Protein AF-A0A4Y2AY26-F1 (afdb_monomer_lite)

Sequence (84 aa):
LVFLQYQSETKRALLPNEITSMDTVRALFVRSFPKQLTMEYLDSPHIRVYIHDPAKDMFYELEDLRYHASFPIPPLANCQQCSV

InterPro domains:
  IPR022782 Actin interacting protein 3-like, C-terminal [PF03915] (3-66)
  IPR051825 SRC Kinase Signaling Inhibitor [PTHR22741] (2-66)

Foldseek 3Di:
DAWEDEDPDIDDDDDPQDDPFPVSVLVRCCVRCVPPGDPVNCPDPVDWKWFQQPVVRDIDTPPGCPPDPPDDDPRCVRTHYMYD

pLDDT: mean 73.59, std 13.08, range [42.66, 88.69]

Structure (mmCIF, N/CA/C/O backbone):
data_AF-A0A4Y2AY26-F1
#
_entry.id   AF-A0A4Y2AY26-F1
#
loop_
_atom_site.group_PDB
_atom_site.id
_atom_site.type_symbol
_atom_site.label_atom_id
_atom_site.label_alt_id
_atom_site.label_comp_id
_atom_site.label_asym_id
_atom_site.label_entity_id
_atom_site.label_seq_id
_atom_site.pdbx_PDB_ins_code
_atom_site.Cartn_x
_atom_site.Cartn_y
_atom_site.Cartn_z
_atom_site.occupancy
_atom_site.B_iso_or_equiv
_atom_site.auth_seq_id
_atom_site.auth_comp_id
_atom_site.auth_asym_id
_atom_site.auth_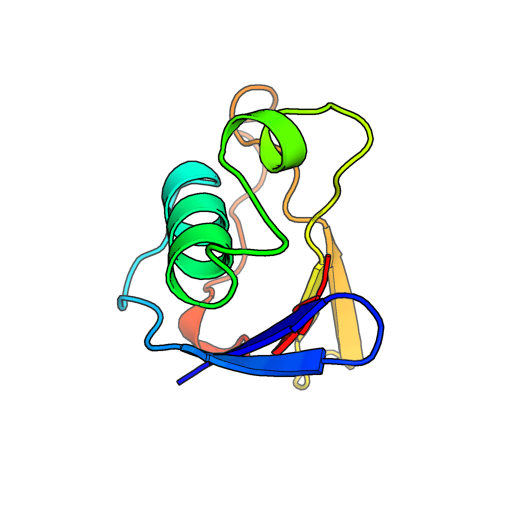atom_id
_atom_site.pdbx_PDB_model_num
ATOM 1 N N . LEU A 1 1 ? -4.457 1.194 -11.111 1.00 74.50 1 LEU A N 1
ATOM 2 C CA . LEU A 1 1 ? -5.442 1.027 -10.011 1.00 74.50 1 LEU A CA 1
ATOM 3 C C . LEU A 1 1 ? -4.899 -0.057 -9.109 1.00 74.50 1 LEU A C 1
ATOM 5 O O . LEU A 1 1 ? -4.497 -1.078 -9.645 1.00 74.50 1 LEU A O 1
ATOM 9 N N . VAL A 1 2 ? -4.859 0.177 -7.802 1.00 80.62 2 VAL A N 1
ATOM 10 C CA . VAL A 1 2 ? -4.342 -0.791 -6.826 1.00 80.62 2 VAL A CA 1
ATOM 11 C C . VAL A 1 2 ? -5.412 -1.142 -5.809 1.00 80.62 2 VAL A C 1
ATOM 13 O O . VAL A 1 2 ? -6.320 -0.346 -5.551 1.00 80.62 2 VAL A O 1
ATOM 16 N N . PHE A 1 3 ? -5.297 -2.323 -5.222 1.00 86.25 3 PHE A N 1
ATOM 17 C CA . PHE A 1 3 ? -6.158 -2.794 -4.151 1.00 86.25 3 PHE A CA 1
ATOM 18 C C . PHE A 1 3 ? -5.384 -2.753 -2.839 1.00 86.25 3 PHE A C 1
ATOM 20 O O . PHE A 1 3 ? -4.384 -3.434 -2.681 1.00 86.25 3 PHE A O 1
ATOM 27 N N . LEU A 1 4 ? -5.837 -1.919 -1.914 1.00 87.81 4 LEU A N 1
ATOM 28 C CA . LEU A 1 4 ? -5.340 -1.822 -0.554 1.00 87.81 4 LEU A CA 1
ATOM 29 C C . LEU A 1 4 ? -6.147 -2.775 0.319 1.00 87.81 4 LEU A C 1
ATOM 31 O O . LEU A 1 4 ? -7.358 -2.596 0.458 1.00 87.81 4 LEU A O 1
ATOM 35 N N . GLN A 1 5 ? -5.499 -3.768 0.902 1.00 87.75 5 GLN A N 1
ATOM 36 C CA . GLN A 1 5 ? -6.118 -4.719 1.807 1.00 87.75 5 GLN A CA 1
ATOM 37 C C . GLN A 1 5 ? -5.637 -4.463 3.233 1.00 87.75 5 GLN A C 1
ATOM 39 O O . GLN A 1 5 ? -4.443 -4.333 3.487 1.00 87.75 5 GLN A O 1
ATOM 44 N N . TYR A 1 6 ? -6.583 -4.361 4.157 1.00 86.62 6 TYR A N 1
ATOM 45 C CA . TYR A 1 6 ? -6.325 -4.230 5.582 1.00 86.62 6 TYR A CA 1
ATOM 46 C C . TYR A 1 6 ? -7.263 -5.168 6.334 1.00 86.62 6 TYR A C 1
ATOM 48 O O . TYR A 1 6 ? -8.486 -5.028 6.256 1.00 86.62 6 TYR A O 1
ATOM 56 N N . GLN A 1 7 ? -6.686 -6.136 7.048 1.00 84.56 7 GLN A N 1
ATOM 57 C CA . GLN A 1 7 ? -7.424 -7.233 7.678 1.00 84.56 7 GLN A CA 1
ATOM 58 C C . GLN A 1 7 ? -8.396 -7.921 6.694 1.00 84.56 7 GLN A C 1
ATOM 60 O O . GLN A 1 7 ? -7.966 -8.583 5.754 1.00 84.56 7 GLN A O 1
ATOM 65 N N . SER A 1 8 ? -9.707 -7.768 6.900 1.00 86.19 8 SER A N 1
ATOM 66 C CA . SER A 1 8 ? -10.778 -8.338 6.075 1.00 86.19 8 SER A CA 1
ATOM 67 C C . SER A 1 8 ? -11.407 -7.337 5.100 1.00 86.19 8 SER A C 1
ATOM 69 O O . SER A 1 8 ? -12.333 -7.692 4.371 1.00 86.19 8 SER A O 1
ATOM 71 N N . GLU A 1 9 ? -10.919 -6.095 5.056 1.00 87.12 9 GLU A N 1
ATOM 72 C CA . GLU A 1 9 ? -11.394 -5.087 4.115 1.00 87.12 9 GLU A CA 1
ATOM 73 C C . GLU A 1 9 ? -10.413 -4.872 2.961 1.00 87.12 9 GLU A C 1
ATOM 75 O O . GLU A 1 9 ? -9.220 -4.657 3.157 1.00 87.12 9 GLU A O 1
ATOM 80 N N . THR A 1 10 ? -10.952 -4.809 1.745 1.00 88.69 10 THR A N 1
ATOM 81 C CA . THR A 1 10 ? -10.203 -4.425 0.545 1.00 88.69 10 THR A CA 1
A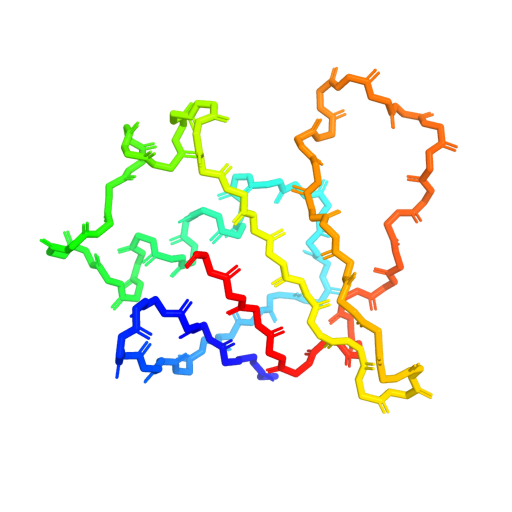TOM 82 C C . THR A 1 10 ? -10.813 -3.165 -0.053 1.00 88.69 10 THR A C 1
ATOM 84 O O . THR A 1 10 ? -12.020 -3.091 -0.293 1.00 88.69 10 THR A O 1
ATOM 87 N N . LYS A 1 11 ? -9.986 -2.155 -0.324 1.00 87.75 11 LYS A N 1
ATOM 88 C CA . LYS A 1 11 ? -10.390 -0.910 -0.979 1.00 87.75 11 LYS A CA 1
ATOM 89 C C . LYS A 1 11 ? -9.539 -0.635 -2.204 1.00 87.75 11 LYS A C 1
ATOM 91 O O . LYS A 1 11 ? -8.346 -0.886 -2.232 1.00 87.75 11 LYS A O 1
ATOM 96 N N . ARG A 1 12 ? -10.166 -0.076 -3.232 1.00 87.44 12 ARG A N 1
ATOM 97 C CA . ARG A 1 12 ? -9.484 0.342 -4.460 1.00 87.44 12 ARG A CA 1
ATOM 98 C C . ARG A 1 12 ? -8.941 1.759 -4.307 1.00 87.44 12 ARG A C 1
ATOM 100 O O . ARG A 1 12 ? -9.689 2.666 -3.945 1.00 87.44 12 ARG A O 1
ATOM 107 N N . ALA A 1 13 ? -7.672 1.951 -4.634 1.00 83.00 13 ALA A N 1
ATOM 108 C CA . ALA A 1 13 ? -7.018 3.247 -4.627 1.00 83.00 13 ALA A CA 1
ATOM 109 C C . ALA A 1 13 ? -6.331 3.527 -5.967 1.00 83.00 13 ALA A C 1
ATOM 111 O O . ALA A 1 13 ? -5.953 2.630 -6.728 1.00 83.00 13 ALA A O 1
ATOM 112 N N . LEU A 1 14 ? -6.188 4.812 -6.273 1.00 78.38 14 LEU A N 1
ATOM 113 C CA . LEU A 1 14 ? -5.385 5.264 -7.397 1.00 78.38 14 LEU A CA 1
ATOM 114 C C . LEU A 1 14 ? -3.970 5.487 -6.886 1.00 78.38 14 LEU A C 1
ATOM 116 O O . LEU A 1 14 ? -3.719 6.444 -6.156 1.00 78.38 14 LEU A O 1
ATOM 120 N N . LEU A 1 15 ? -3.076 4.576 -7.257 1.00 72.50 15 LEU A N 1
ATOM 121 C CA . LEU A 1 15 ? -1.652 4.780 -7.066 1.00 72.50 15 LEU A CA 1
ATOM 122 C C . LEU A 1 15 ? -1.173 5.764 -8.148 1.00 72.50 15 LEU A C 1
ATOM 124 O O . LEU A 1 15 ? -1.488 5.543 -9.323 1.00 72.50 15 LEU A O 1
ATOM 128 N N . PRO A 1 16 ? -0.479 6.855 -7.793 1.00 66.31 16 PRO A N 1
ATOM 129 C CA . PRO A 1 16 ? 0.206 7.678 -8.780 1.00 66.31 16 PRO A CA 1
ATOM 130 C C . PRO A 1 16 ? 1.276 6.859 -9.523 1.00 66.31 16 PRO A C 1
ATOM 132 O O . PRO A 1 16 ? 1.775 5.864 -9.002 1.00 66.31 16 PRO A O 1
ATOM 135 N N . ASN A 1 17 ? 1.608 7.281 -10.750 1.00 54.31 17 ASN A N 1
ATOM 136 C CA . ASN A 1 17 ? 2.558 6.578 -11.630 1.00 54.31 17 ASN A CA 1
ATOM 137 C C . ASN A 1 17 ? 3.961 6.433 -11.019 1.00 54.31 17 ASN A C 1
ATOM 139 O O . ASN A 1 17 ? 4.686 5.518 -11.395 1.00 54.31 17 ASN A O 1
ATOM 143 N N . GLU A 1 18 ? 4.314 7.285 -10.055 1.00 55.78 18 GLU A N 1
ATOM 144 C CA . GLU A 1 18 ? 5.507 7.126 -9.235 1.00 55.78 18 GLU A CA 1
ATOM 145 C C . GLU A 1 18 ? 5.134 7.142 -7.756 1.00 55.78 18 GLU A C 1
ATOM 147 O O . GLU A 1 18 ? 4.593 8.120 -7.239 1.00 55.78 18 GLU A O 1
ATOM 152 N N . ILE A 1 19 ? 5.445 6.047 -7.069 1.00 64.44 19 ILE A N 1
ATOM 153 C CA . ILE A 1 19 ? 5.534 6.028 -5.617 1.00 64.44 19 ILE A CA 1
ATOM 154 C C . ILE A 1 19 ? 6.970 5.688 -5.271 1.00 64.44 19 ILE A C 1
ATOM 156 O O . ILE A 1 19 ? 7.453 4.584 -5.503 1.00 64.44 19 ILE A O 1
ATOM 160 N N . THR A 1 20 ? 7.646 6.681 -4.719 1.00 59.91 20 THR A N 1
ATOM 161 C CA . THR A 1 20 ? 9.043 6.609 -4.299 1.00 59.91 20 THR A CA 1
ATOM 162 C C . THR A 1 20 ? 9.165 6.632 -2.780 1.00 59.91 20 THR A C 1
ATOM 164 O O . THR A 1 20 ? 10.268 6.742 -2.257 1.00 59.91 20 THR A O 1
ATOM 167 N N . SER A 1 21 ? 8.048 6.607 -2.039 1.00 68.25 21 SER A N 1
ATOM 168 C CA . SER A 1 21 ? 8.050 6.817 -0.588 1.00 68.25 21 SER A CA 1
ATOM 169 C C . SER A 1 21 ? 6.906 6.101 0.122 1.00 68.25 21 SER A C 1
ATOM 171 O O . SER A 1 21 ? 5.760 6.104 -0.340 1.00 68.25 21 SER A O 1
ATOM 173 N N . MET A 1 22 ? 7.218 5.556 1.302 1.00 75.56 22 MET A N 1
ATOM 174 C CA . MET A 1 22 ? 6.243 4.942 2.206 1.00 75.56 22 MET A CA 1
ATOM 175 C C . MET A 1 22 ? 5.139 5.914 2.608 1.00 75.56 22 MET A C 1
ATOM 177 O O . MET A 1 22 ? 3.985 5.510 2.696 1.00 75.56 22 MET A O 1
ATOM 181 N N . ASP A 1 23 ? 5.444 7.202 2.763 1.00 78.38 23 ASP A N 1
ATOM 182 C CA . ASP A 1 23 ? 4.459 8.224 3.126 1.00 78.38 23 ASP A CA 1
ATOM 183 C C . ASP A 1 23 ? 3.295 8.305 2.142 1.00 78.38 23 ASP A C 1
ATOM 185 O O . ASP A 1 23 ? 2.152 8.491 2.551 1.00 78.38 23 ASP A O 1
ATOM 189 N N . THR A 1 24 ? 3.548 8.099 0.845 1.00 78.25 24 THR A N 1
ATOM 190 C CA . THR A 1 24 ? 2.474 8.100 -0.158 1.00 78.25 24 THR A CA 1
ATOM 191 C C . THR A 1 24 ? 1.584 6.868 -0.013 1.00 78.25 24 THR A C 1
ATOM 193 O O . THR A 1 24 ? 0.361 6.983 -0.083 1.00 78.25 24 THR A O 1
ATOM 196 N N . VAL A 1 25 ? 2.169 5.696 0.250 1.00 79.69 25 VAL A N 1
ATOM 197 C CA . VAL A 1 25 ? 1.406 4.462 0.490 1.00 79.69 25 VAL A CA 1
ATOM 198 C C . VAL A 1 25 ? 0.619 4.565 1.792 1.00 79.69 25 VAL A C 1
ATOM 200 O O . VAL A 1 25 ? -0.586 4.315 1.801 1.00 79.69 25 VAL A O 1
ATOM 203 N N . ARG A 1 26 ? 1.254 5.036 2.870 1.00 82.44 26 ARG A N 1
ATOM 204 C CA . ARG A 1 26 ? 0.599 5.290 4.155 1.00 82.44 26 ARG A CA 1
ATOM 205 C C . ARG A 1 26 ? -0.552 6.278 4.000 1.00 82.44 26 ARG A C 1
ATOM 207 O O . ARG A 1 26 ? -1.660 6.000 4.448 1.00 82.44 26 ARG A O 1
ATOM 214 N N . ALA A 1 27 ? -0.338 7.385 3.293 1.00 84.94 27 ALA A N 1
ATOM 215 C CA . ALA A 1 27 ? -1.386 8.357 3.008 1.00 84.94 27 ALA A CA 1
ATOM 216 C C . ALA A 1 27 ? -2.541 7.744 2.204 1.00 84.94 27 ALA A C 1
ATOM 218 O O . ALA A 1 27 ? -3.696 8.060 2.476 1.00 84.94 27 ALA A O 1
ATOM 219 N N . LEU A 1 28 ? -2.275 6.844 1.251 1.00 85.25 28 LEU A N 1
ATOM 220 C CA . LEU A 1 28 ? -3.326 6.125 0.522 1.00 85.25 28 LEU A CA 1
ATOM 221 C C . LEU A 1 28 ? -4.142 5.209 1.441 1.00 85.25 28 LEU A C 1
ATOM 223 O O . LEU A 1 28 ? -5.371 5.180 1.323 1.00 85.25 28 LEU A O 1
ATOM 227 N N . PHE A 1 29 ? -3.488 4.510 2.370 1.00 86.56 29 PHE A N 1
ATOM 228 C CA . PHE A 1 29 ? -4.150 3.685 3.378 1.00 86.56 29 PHE A CA 1
ATOM 229 C C . PHE A 1 29 ? -4.998 4.520 4.334 1.00 86.56 29 PHE A C 1
ATOM 231 O O . PHE A 1 29 ? -6.187 4.248 4.453 1.00 86.56 29 PHE A O 1
ATOM 238 N N . VAL A 1 30 ? -4.455 5.587 4.927 1.00 87.94 30 VAL A N 1
ATOM 239 C CA . VAL A 1 30 ? -5.220 6.511 5.787 1.00 87.94 30 VAL A CA 1
ATOM 240 C C . VAL A 1 30 ? -6.375 7.145 5.014 1.00 87.94 30 VAL A C 1
ATOM 242 O O . VAL A 1 30 ? -7.480 7.250 5.525 1.00 87.94 30 VAL A O 1
ATOM 245 N N . ARG A 1 31 ? -6.174 7.530 3.750 1.00 86.31 31 ARG A N 1
ATOM 246 C CA . ARG A 1 31 ? -7.234 8.143 2.935 1.00 86.31 31 ARG A CA 1
ATOM 247 C C . ARG A 1 31 ? -8.334 7.151 2.557 1.00 86.31 31 ARG A C 1
ATOM 249 O O . ARG A 1 31 ? -9.489 7.547 2.434 1.00 86.31 31 ARG A O 1
ATOM 256 N N . SER A 1 32 ? -7.989 5.878 2.379 1.00 88.06 32 SER A N 1
ATOM 257 C CA . SER A 1 32 ? -8.952 4.812 2.074 1.00 88.06 32 SER A CA 1
ATOM 258 C C . SER A 1 32 ? -9.648 4.292 3.336 1.00 88.06 32 SER A C 1
ATOM 260 O O . SER A 1 32 ? -10.838 3.978 3.300 1.00 88.06 32 SER A O 1
ATOM 262 N N . PHE A 1 33 ? -8.938 4.254 4.463 1.00 88.50 33 PHE A N 1
ATOM 263 C CA . PHE A 1 33 ? -9.383 3.732 5.754 1.00 88.50 33 PHE A CA 1
ATOM 264 C C . PHE A 1 33 ? -9.237 4.764 6.889 1.00 88.50 33 PHE A C 1
ATOM 266 O O . PHE A 1 33 ? -8.684 4.434 7.934 1.00 88.50 33 PHE A O 1
ATOM 273 N N . PRO A 1 34 ? -9.782 5.987 6.773 1.00 83.31 34 PRO A N 1
ATOM 274 C CA . PRO A 1 34 ? -9.506 7.069 7.730 1.00 83.31 34 PRO A CA 1
ATOM 275 C C . PRO A 1 34 ? -10.032 6.803 9.145 1.00 83.31 34 PRO A C 1
ATOM 277 O O . PRO A 1 34 ? -9.649 7.485 10.087 1.00 83.31 34 PRO A O 1
ATOM 280 N N . LYS A 1 35 ? -10.941 5.832 9.296 1.00 81.44 35 LYS A N 1
ATOM 281 C CA . LYS A 1 35 ? -11.505 5.417 10.587 1.00 81.44 35 LYS A CA 1
ATOM 282 C C . LYS A 1 35 ? -10.732 4.280 11.258 1.00 81.44 35 LYS A C 1
ATOM 284 O O . LYS A 1 35 ? -10.921 4.072 12.448 1.00 81.44 35 LYS A O 1
ATOM 289 N N . GLN A 1 36 ? -9.937 3.525 10.497 1.00 81.88 36 GLN A N 1
ATOM 290 C CA . GLN A 1 36 ? -9.229 2.338 10.990 1.00 81.88 36 GLN A CA 1
ATOM 291 C C . GLN A 1 36 ? -7.712 2.522 10.994 1.00 81.88 36 GLN A C 1
ATOM 293 O O . GLN A 1 36 ? -7.038 2.035 11.893 1.00 81.88 36 GLN A O 1
ATOM 298 N N . LEU A 1 37 ? -7.187 3.226 9.991 1.00 85.12 37 LEU A N 1
ATOM 299 C CA . LEU A 1 37 ? -5.771 3.500 9.811 1.00 85.12 37 LEU A CA 1
ATOM 300 C C . LEU A 1 37 ? -5.522 4.991 10.001 1.00 85.12 37 LEU A C 1
ATOM 302 O O . LEU A 1 37 ? -6.153 5.835 9.362 1.00 85.12 37 LEU A O 1
ATOM 306 N N . THR A 1 38 ? -4.561 5.306 10.858 1.00 85.88 38 THR A N 1
ATOM 307 C CA . THR A 1 38 ? -4.049 6.659 11.076 1.00 85.88 38 THR A CA 1
ATOM 308 C C . THR A 1 38 ? -2.574 6.710 10.696 1.00 85.88 38 THR A C 1
ATOM 310 O O . THR A 1 38 ? -1.902 5.679 10.631 1.00 85.88 38 THR A O 1
ATOM 313 N N . MET A 1 39 ? -2.055 7.912 10.433 1.00 82.75 39 MET A N 1
ATOM 314 C CA . MET A 1 39 ? -0.623 8.089 10.170 1.00 82.75 39 MET A CA 1
ATOM 315 C C . MET A 1 39 ? 0.217 7.586 11.348 1.00 82.75 39 MET A C 1
ATOM 317 O O . MET A 1 39 ? 1.189 6.887 11.114 1.00 82.75 39 MET A O 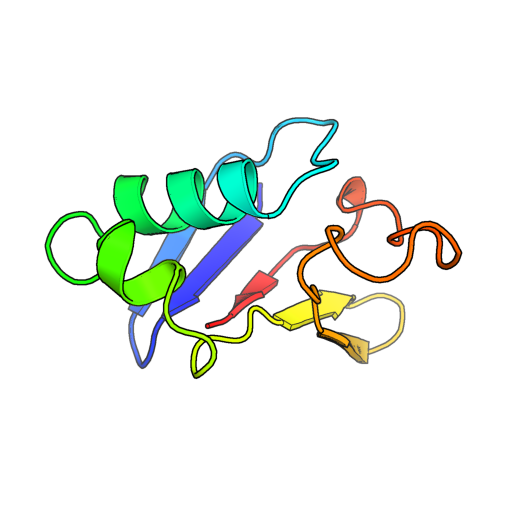1
ATOM 321 N N . GLU A 1 40 ? -0.212 7.842 12.587 1.00 83.88 40 GLU A N 1
ATOM 322 C CA . GLU A 1 40 ? 0.446 7.339 13.804 1.00 83.88 40 GLU A CA 1
ATOM 323 C C . GLU A 1 40 ? 0.464 5.807 13.879 1.00 83.88 40 GLU A C 1
ATOM 325 O O . GLU A 1 40 ? 1.471 5.218 14.257 1.00 83.88 40 GLU A O 1
ATOM 330 N N . TYR A 1 41 ? -0.630 5.143 13.486 1.00 84.06 41 TYR A N 1
ATOM 331 C CA . TYR A 1 41 ? -0.679 3.683 13.457 1.00 84.06 41 TYR A CA 1
ATOM 332 C C . TYR A 1 41 ? 0.295 3.118 12.420 1.00 84.06 41 TYR A C 1
ATOM 334 O O . TYR A 1 41 ? 1.052 2.203 12.723 1.00 84.06 41 TYR A O 1
ATOM 342 N N . LEU A 1 42 ? 0.314 3.694 11.215 1.00 79.88 42 LEU A N 1
ATOM 343 C CA . LEU A 1 42 ? 1.193 3.265 10.122 1.00 79.88 42 LEU A CA 1
ATOM 344 C C . LEU A 1 42 ? 2.664 3.673 10.302 1.00 79.88 42 LEU A C 1
ATOM 346 O O . LEU A 1 42 ? 3.527 3.131 9.609 1.00 79.88 42 LEU A O 1
ATOM 350 N N . ASP A 1 43 ? 2.945 4.639 11.177 1.00 78.31 43 ASP A N 1
ATOM 351 C CA . ASP A 1 43 ? 4.300 5.025 11.591 1.00 78.31 43 ASP A CA 1
ATOM 352 C C . ASP A 1 43 ? 4.862 4.070 12.660 1.00 78.31 43 ASP A C 1
ATOM 354 O O . ASP A 1 43 ? 6.060 4.067 12.939 1.00 78.31 43 ASP A O 1
ATOM 358 N N . SER A 1 44 ? 4.019 3.197 13.227 1.00 78.44 44 SER A N 1
ATOM 359 C CA . SER A 1 44 ? 4.475 2.148 14.133 1.00 78.44 44 SER A CA 1
ATOM 360 C C . SER A 1 44 ? 5.406 1.169 13.405 1.00 78.44 44 SER A C 1
ATOM 362 O O . SER A 1 44 ? 5.044 0.649 12.347 1.00 78.44 44 SER A O 1
ATOM 364 N N . PRO A 1 45 ? 6.557 0.802 13.999 1.00 73.00 45 PRO A N 1
ATOM 365 C CA . PRO A 1 45 ? 7.498 -0.163 1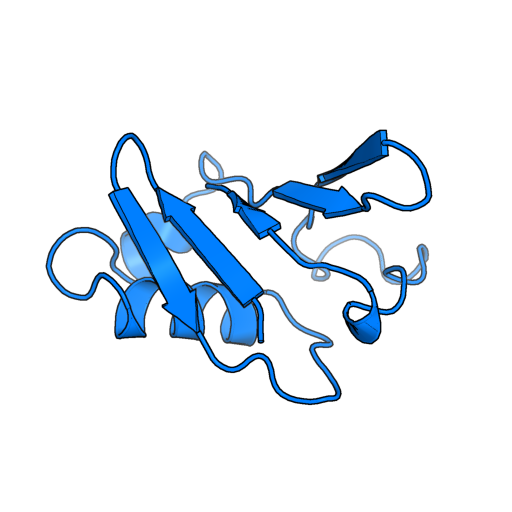3.418 1.00 73.00 45 PRO A CA 1
ATOM 366 C C . PRO A 1 45 ? 6.933 -1.589 13.316 1.00 73.00 45 PRO A C 1
ATOM 368 O O . PRO A 1 45 ? 7.557 -2.471 12.732 1.00 73.00 45 PRO A O 1
ATOM 371 N N . HIS A 1 46 ? 5.758 -1.833 13.898 1.00 75.69 46 HIS A N 1
ATOM 372 C CA . HIS A 1 46 ? 5.047 -3.107 13.799 1.00 75.69 46 HIS A CA 1
ATOM 373 C C . HIS A 1 46 ? 4.251 -3.235 12.498 1.00 75.69 46 HIS A C 1
ATOM 375 O O . HIS A 1 46 ? 3.771 -4.322 12.189 1.00 75.69 46 HIS A O 1
ATOM 381 N N . ILE A 1 47 ? 4.092 -2.139 11.755 1.00 79.50 47 ILE A N 1
ATOM 382 C CA . ILE A 1 47 ? 3.340 -2.117 10.512 1.00 79.50 47 ILE A CA 1
ATOM 383 C C . ILE A 1 47 ? 4.272 -2.333 9.331 1.00 79.50 47 ILE A C 1
ATOM 385 O O . ILE A 1 47 ? 5.223 -1.582 9.118 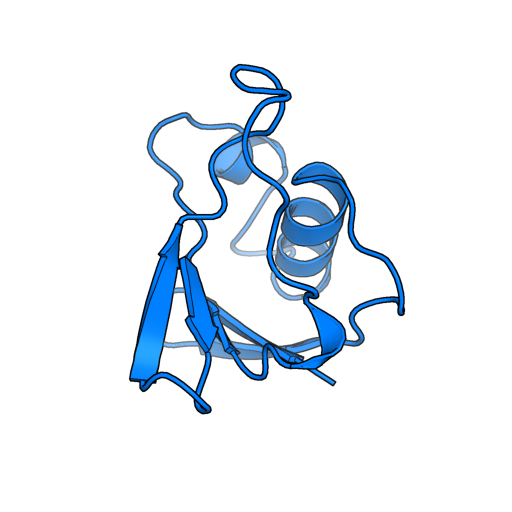1.00 79.50 47 ILE A O 1
ATOM 389 N N . ARG A 1 48 ? 3.955 -3.353 8.535 1.00 78.38 48 ARG A N 1
ATOM 390 C CA . ARG A 1 48 ? 4.687 -3.723 7.327 1.00 78.38 48 ARG A CA 1
ATOM 391 C C . ARG A 1 48 ? 3.717 -3.737 6.172 1.00 78.38 48 ARG A C 1
ATOM 393 O O . ARG A 1 48 ? 2.638 -4.306 6.274 1.00 78.38 48 ARG A O 1
ATOM 400 N N . VAL A 1 49 ? 4.093 -3.086 5.083 1.00 80.44 49 VAL A N 1
ATOM 401 C CA . VAL A 1 49 ? 3.266 -3.064 3.883 1.00 80.44 49 VAL A CA 1
ATOM 402 C C . VAL A 1 49 ? 3.865 -4.033 2.888 1.00 80.44 49 VAL A C 1
ATOM 404 O O . VAL A 1 49 ? 5.042 -3.940 2.560 1.00 80.44 49 VAL A O 1
ATOM 407 N N . TYR A 1 50 ? 3.049 -4.947 2.393 1.00 82.00 50 TYR A N 1
ATOM 408 C CA . TYR A 1 50 ? 3.424 -5.937 1.403 1.00 82.00 50 TYR A CA 1
ATOM 409 C C . TYR A 1 50 ? 2.799 -5.603 0.061 1.00 82.00 50 TYR A C 1
ATOM 411 O O . TYR A 1 50 ? 1.663 -5.145 -0.015 1.00 82.00 50 TYR A O 1
ATOM 419 N N . ILE A 1 51 ? 3.536 -5.866 -1.006 1.00 81.19 51 ILE A N 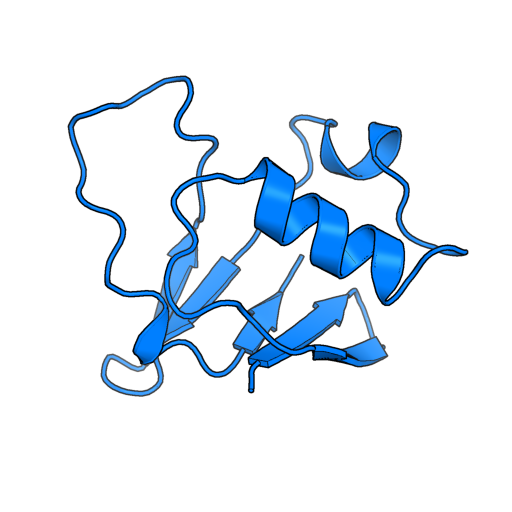1
ATOM 420 C CA . ILE A 1 51 ? 3.112 -5.696 -2.390 1.00 81.19 51 ILE A CA 1
ATOM 421 C C . ILE A 1 51 ? 3.124 -7.052 -3.057 1.00 81.19 51 ILE A C 1
ATOM 423 O O . ILE A 1 51 ? 4.174 -7.680 -3.154 1.00 81.19 51 ILE A O 1
ATOM 427 N N . HIS A 1 52 ? 1.973 -7.486 -3.553 1.00 80.81 52 HIS A N 1
ATOM 428 C CA . HIS A 1 52 ? 1.895 -8.674 -4.387 1.00 80.81 52 HIS A CA 1
ATOM 429 C C . HIS A 1 52 ? 2.225 -8.311 -5.832 1.00 80.81 52 HIS A C 1
ATOM 431 O O . HIS A 1 52 ? 1.535 -7.494 -6.452 1.00 80.81 52 HIS A O 1
ATOM 437 N N . ASP A 1 53 ? 3.284 -8.923 -6.360 1.00 76.44 53 ASP A N 1
ATOM 438 C CA . ASP A 1 53 ? 3.581 -8.908 -7.787 1.00 76.44 53 ASP A CA 1
ATOM 439 C C . ASP A 1 53 ? 3.007 -10.179 -8.432 1.00 76.44 53 ASP A C 1
ATOM 441 O O . ASP A 1 53 ? 3.598 -11.256 -8.291 1.00 76.44 53 ASP A O 1
ATOM 445 N N . PRO A 1 54 ? 1.886 -10.087 -9.169 1.00 68.06 54 PRO A N 1
ATOM 446 C CA . PRO A 1 54 ? 1.284 -11.245 -9.822 1.00 68.06 54 PRO A CA 1
ATOM 447 C C . PRO A 1 54 ? 2.166 -11.811 -10.942 1.00 68.06 54 PRO A C 1
ATOM 449 O O . PRO A 1 54 ? 1.981 -12.958 -11.336 1.00 68.06 54 PRO A O 1
ATOM 452 N N . ALA A 1 55 ? 3.138 -11.046 -11.457 1.00 74.31 55 ALA A N 1
ATOM 453 C CA . ALA A 1 55 ? 4.049 -11.539 -12.487 1.00 74.31 55 ALA A CA 1
ATOM 454 C C . ALA A 1 55 ? 5.085 -12.529 -11.933 1.00 74.31 55 ALA A C 1
ATOM 456 O O . ALA A 1 55 ? 5.583 -13.376 -12.671 1.00 74.31 55 ALA A O 1
ATOM 457 N N . LYS A 1 56 ? 5.418 -12.414 -10.643 1.00 74.12 56 LYS A N 1
ATOM 458 C CA . LYS A 1 56 ? 6.394 -13.273 -9.952 1.00 74.12 56 LYS A CA 1
ATOM 459 C C . LYS A 1 56 ? 5.766 -14.137 -8.862 1.00 74.12 56 LYS A C 1
ATOM 461 O O . LYS A 1 56 ? 6.481 -14.913 -8.238 1.00 74.12 56 LYS A O 1
ATOM 466 N N . ASP A 1 57 ? 4.465 -13.962 -8.634 1.00 77.56 57 ASP A N 1
ATOM 467 C CA . ASP A 1 57 ? 3.705 -14.515 -7.514 1.00 77.56 57 ASP A CA 1
ATOM 468 C C . ASP A 1 57 ? 4.432 -14.351 -6.170 1.00 77.56 57 ASP A C 1
ATOM 470 O O . ASP A 1 57 ? 4.541 -15.264 -5.355 1.00 77.56 57 ASP A O 1
ATOM 474 N N . MET A 1 58 ? 5.012 -13.167 -5.967 1.00 77.81 58 MET A N 1
ATOM 475 C CA . MET A 1 58 ? 5.870 -12.880 -4.824 1.00 77.81 58 MET A CA 1
ATOM 476 C C . MET A 1 58 ? 5.378 -11.634 -4.098 1.00 77.81 58 MET A C 1
ATOM 478 O O . MET A 1 58 ? 5.001 -10.640 -4.722 1.00 77.81 58 MET A O 1
ATOM 482 N N . PHE A 1 59 ? 5.399 -11.696 -2.767 1.00 77.81 59 PHE A N 1
ATOM 483 C CA . PHE A 1 59 ? 5.115 -10.556 -1.909 1.00 77.81 59 PHE A CA 1
ATOM 484 C C . PHE A 1 59 ? 6.419 -9.846 -1.550 1.00 77.81 59 PHE A C 1
ATOM 486 O O . PHE A 1 59 ? 7.324 -10.443 -0.968 1.00 77.81 59 PHE A O 1
ATOM 493 N N . TYR A 1 60 ? 6.507 -8.569 -1.900 1.00 75.62 60 TYR A N 1
ATOM 494 C CA . TYR A 1 60 ? 7.620 -7.693 -1.567 1.00 75.62 60 TYR A CA 1
ATOM 495 C C . TYR A 1 60 ? 7.255 -6.840 -0.360 1.00 75.62 60 TYR A C 1
ATOM 497 O O . TYR A 1 60 ? 6.238 -6.152 -0.379 1.00 75.62 60 TYR A O 1
ATOM 505 N N . GLU A 1 61 ? 8.079 -6.875 0.682 1.00 77.06 61 GLU A N 1
ATOM 506 C CA . GLU A 1 61 ? 7.944 -5.953 1.808 1.00 77.06 61 GLU A CA 1
ATOM 507 C C . GLU A 1 61 ? 8.437 -4.566 1.380 1.00 77.06 61 GLU A C 1
ATOM 509 O O . GLU A 1 61 ? 9.559 -4.404 0.898 1.00 77.06 61 GLU A O 1
ATOM 514 N N . LEU A 1 62 ? 7.579 -3.563 1.528 1.00 74.62 62 LEU A N 1
ATOM 515 C CA . LEU A 1 62 ? 7.906 -2.164 1.320 1.00 74.62 62 LEU A CA 1
ATOM 516 C C . LEU A 1 62 ? 8.547 -1.645 2.616 1.00 74.62 62 LEU A C 1
ATOM 518 O O . LEU A 1 62 ? 7.904 -0.971 3.419 1.00 74.62 62 LEU A O 1
ATOM 522 N N . GLU A 1 63 ? 9.798 -2.037 2.870 1.00 65.12 63 GLU A N 1
ATOM 523 C CA . GLU A 1 63 ? 10.566 -1.511 4.003 1.00 65.12 63 GLU A CA 1
ATOM 524 C C . GLU A 1 63 ? 10.772 0.004 3.845 1.00 65.12 63 GLU A C 1
ATOM 526 O O . GLU A 1 63 ? 11.006 0.524 2.751 1.00 65.12 63 GLU A O 1
ATOM 531 N N . ASP A 1 64 ? 10.649 0.726 4.959 1.00 58.50 64 ASP A N 1
ATOM 532 C CA . ASP A 1 64 ? 10.810 2.175 5.038 1.00 58.50 64 ASP A CA 1
ATOM 533 C C . ASP A 1 64 ? 12.180 2.582 4.461 1.00 58.50 64 ASP A C 1
ATOM 535 O O . ASP A 1 64 ? 13.238 2.301 5.026 1.00 58.50 64 ASP A O 1
ATOM 539 N N . LEU A 1 65 ? 12.153 3.253 3.305 1.00 50.78 65 LEU A N 1
ATOM 540 C CA . LEU A 1 65 ? 13.313 3.666 2.497 1.00 50.78 65 LEU A CA 1
ATOM 541 C C . LEU A 1 65 ? 14.309 4.567 3.234 1.00 50.78 65 LEU A C 1
ATOM 543 O O . LEU A 1 65 ? 15.348 4.927 2.684 1.00 50.78 65 LEU A O 1
ATOM 547 N N . ARG A 1 66 ? 14.010 4.931 4.482 1.00 49.06 66 ARG A N 1
ATOM 548 C CA . ARG A 1 66 ? 14.904 5.675 5.362 1.00 49.06 66 ARG A CA 1
ATOM 549 C C . ARG A 1 66 ? 16.185 4.910 5.715 1.00 49.06 66 ARG A C 1
ATOM 551 O O . ARG A 1 66 ? 17.144 5.572 6.097 1.00 49.06 66 ARG A O 1
ATOM 558 N N . TYR A 1 67 ? 16.245 3.578 5.567 1.00 43.69 67 TYR A N 1
ATOM 559 C CA . TYR A 1 67 ? 17.435 2.810 5.976 1.00 43.69 67 TYR A CA 1
ATOM 560 C C . TYR A 1 67 ? 18.316 2.248 4.851 1.00 43.69 67 TYR A C 1
ATOM 562 O O . TYR A 1 67 ? 19.507 2.050 5.077 1.00 43.69 67 TYR A O 1
ATOM 570 N N . HIS A 1 68 ? 17.811 2.044 3.630 1.00 44.31 68 HIS A N 1
ATOM 571 C CA . HIS A 1 68 ? 18.616 1.424 2.569 1.00 44.31 68 HIS A CA 1
ATOM 572 C C . HIS A 1 68 ? 18.328 2.007 1.184 1.00 44.31 68 HIS A C 1
ATOM 574 O O . HIS A 1 68 ? 17.618 1.423 0.368 1.00 44.31 68 HIS A O 1
ATOM 580 N N . ALA A 1 69 ? 18.988 3.123 0.867 1.00 42.66 69 ALA A N 1
ATOM 581 C CA . ALA A 1 69 ? 19.165 3.626 -0.499 1.00 42.66 69 ALA A CA 1
ATOM 582 C C . ALA A 1 69 ? 20.088 2.715 -1.349 1.00 42.66 69 ALA A C 1
ATOM 584 O O . ALA A 1 69 ? 20.999 3.189 -2.024 1.00 42.66 69 ALA A O 1
ATOM 585 N N . SER A 1 70 ? 19.890 1.396 -1.294 1.00 46.19 70 SER A N 1
ATOM 586 C CA . SER A 1 70 ? 20.684 0.407 -2.033 1.00 46.19 70 SER A CA 1
ATOM 587 C C . SER A 1 70 ? 19.853 -0.666 -2.741 1.00 46.19 70 SER A C 1
ATOM 589 O O . SER A 1 70 ? 20.423 -1.421 -3.524 1.00 46.19 70 SER A O 1
ATOM 591 N N . PHE A 1 71 ? 18.529 -0.717 -2.545 1.00 42.94 71 PHE A N 1
ATOM 592 C CA . PHE A 1 71 ? 17.651 -1.590 -3.329 1.00 42.94 71 PHE A CA 1
ATOM 593 C C . PHE A 1 71 ? 16.634 -0.771 -4.134 1.00 42.94 71 PHE A C 1
ATOM 595 O O . PHE A 1 71 ? 15.846 -0.032 -3.544 1.00 42.94 71 PHE A O 1
ATOM 602 N N . PRO A 1 72 ? 16.633 -0.873 -5.478 1.00 49.38 72 PRO A N 1
ATOM 603 C CA . PRO A 1 72 ? 15.594 -0.258 -6.285 1.00 49.38 72 PRO A CA 1
ATOM 604 C C . PRO A 1 72 ? 14.274 -0.966 -5.984 1.00 49.38 72 PRO A C 1
ATOM 606 O O . PRO A 1 72 ? 14.133 -2.169 -6.212 1.00 49.38 72 PRO A O 1
ATOM 609 N N . ILE A 1 73 ? 13.312 -0.209 -5.463 1.00 52.22 73 ILE A N 1
ATOM 610 C CA . ILE A 1 73 ? 11.927 -0.659 -5.340 1.00 52.22 73 ILE A CA 1
ATOM 611 C C . ILE A 1 73 ? 11.483 -1.070 -6.749 1.00 52.22 73 ILE A C 1
ATOM 613 O O . ILE A 1 73 ? 11.640 -0.268 -7.679 1.00 52.22 73 ILE A O 1
ATOM 617 N N . PRO A 1 74 ? 10.970 -2.294 -6.958 1.00 55.31 74 PRO A N 1
ATOM 618 C CA . PRO A 1 74 ? 10.428 -2.656 -8.254 1.00 55.31 74 PRO A CA 1
ATOM 619 C C . PRO A 1 74 ? 9.318 -1.663 -8.627 1.00 55.31 74 PRO A C 1
ATOM 621 O O . PRO A 1 74 ? 8.592 -1.192 -7.746 1.00 55.31 74 PRO A O 1
ATOM 624 N N . PRO A 1 75 ? 9.182 -1.311 -9.916 1.00 54.44 75 PRO A N 1
ATOM 625 C CA . PRO A 1 75 ? 8.190 -0.344 -10.350 1.00 54.44 75 PRO A CA 1
ATOM 626 C C . PRO A 1 75 ? 6.798 -0.798 -9.907 1.00 54.44 75 PRO A C 1
ATOM 628 O O . PRO A 1 75 ? 6.261 -1.800 -10.382 1.00 54.44 75 PRO A O 1
ATOM 631 N N . LEU A 1 76 ? 6.195 -0.008 -9.017 1.00 58.41 76 LEU A N 1
ATOM 632 C CA . LEU A 1 76 ? 4.846 -0.228 -8.489 1.00 58.41 76 LEU A CA 1
ATOM 633 C C . LEU A 1 76 ? 3.766 -0.189 -9.579 1.00 58.41 76 LEU A C 1
ATOM 635 O O . LEU A 1 76 ? 2.622 -0.545 -9.319 1.00 58.41 76 LEU A O 1
ATOM 639 N N . ALA A 1 77 ? 4.137 0.183 -10.808 1.00 53.94 77 ALA A N 1
ATOM 640 C CA . ALA A 1 77 ? 3.309 0.110 -12.005 1.00 53.94 77 ALA A CA 1
ATOM 641 C C . ALA A 1 77 ? 2.696 -1.283 -12.246 1.00 53.94 77 ALA A C 1
ATOM 643 O O . ALA A 1 77 ? 1.630 -1.362 -12.852 1.00 53.94 77 ALA A O 1
ATOM 644 N N . ASN A 1 78 ? 3.328 -2.357 -11.757 1.00 56.16 78 ASN A N 1
ATOM 645 C CA . ASN A 1 78 ? 2.812 -3.722 -11.906 1.00 56.16 78 ASN A CA 1
ATOM 646 C C . ASN A 1 78 ? 2.156 -4.290 -10.637 1.00 56.16 78 ASN A C 1
ATOM 648 O O . ASN A 1 78 ? 1.603 -5.388 -10.665 1.00 56.16 78 ASN A O 1
ATOM 652 N N . CYS A 1 79 ? 2.194 -3.550 -9.526 1.00 63.62 79 CYS A N 1
ATOM 653 C CA . CYS A 1 79 ? 1.523 -3.952 -8.301 1.00 63.62 79 CYS A CA 1
ATOM 654 C C . CYS A 1 79 ? 0.012 -3.800 -8.482 1.00 63.62 79 CYS A C 1
ATOM 656 O O . CYS A 1 79 ? -0.484 -2.707 -8.761 1.00 63.62 79 CYS A O 1
ATOM 658 N N . GLN A 1 80 ? -0.728 -4.891 -8.300 1.00 69.38 80 GLN A N 1
ATOM 659 C CA . GLN A 1 80 ? -2.189 -4.851 -8.289 1.00 69.38 80 GLN A CA 1
ATOM 660 C C . GLN A 1 80 ? -2.741 -4.831 -6.863 1.00 69.38 80 GLN A C 1
ATOM 662 O O . GLN A 1 80 ? -3.809 -4.259 -6.651 1.00 69.38 80 GLN A O 1
ATOM 667 N N . GLN A 1 81 ? -2.016 -5.371 -5.878 1.00 75.38 81 GLN A N 1
ATOM 668 C CA . GLN A 1 81 ? -2.496 -5.501 -4.505 1.00 75.38 81 GLN A CA 1
ATOM 669 C C . GLN A 1 81 ? -1.409 -5.166 -3.475 1.00 75.38 81 GLN A C 1
ATOM 671 O O . GLN A 1 81 ? -0.328 -5.751 -3.493 1.00 75.38 81 GLN A O 1
ATOM 676 N N . CYS A 1 82 ? -1.728 -4.254 -2.554 1.00 78.06 82 CYS A N 1
ATOM 677 C CA . CYS A 1 82 ? -0.925 -3.941 -1.377 1.00 78.06 82 CYS A CA 1
ATOM 678 C C . CYS A 1 82 ? -1.683 -4.342 -0.108 1.00 78.06 82 CYS A C 1
ATOM 680 O O . CYS A 1 82 ? -2.850 -3.977 0.035 1.00 78.06 82 CYS A O 1
ATOM 682 N N . SER A 1 83 ? -1.018 -5.002 0.835 1.00 79.31 83 SER A N 1
ATOM 683 C CA . SER A 1 83 ? -1.610 -5.449 2.101 1.00 79.31 83 SER A CA 1
ATOM 684 C C . SER A 1 83 ? -0.810 -4.946 3.302 1.00 79.31 83 SER A C 1
ATOM 686 O O . SER A 1 83 ? 0.409 -4.834 3.207 1.00 79.31 83 SER A O 1
ATOM 688 N N . VAL A 1 84 ? -1.494 -4.642 4.409 1.00 73.31 84 VAL A N 1
ATOM 689 C CA . VAL A 1 84 ? -0.908 -4.216 5.701 1.00 73.31 84 VAL A CA 1
ATOM 690 C C . VAL A 1 84 ? -1.243 -5.221 6.786 1.00 73.31 84 VAL A C 1
ATOM 692 O O . VAL A 1 84 ? -2.415 -5.667 6.796 1.00 73.31 84 VAL A O 1
#

Secondary structure (DSSP, 8-state):
-EEEEETTEEEEE---S----HHHHHHHHHHH-TTT--HHHHTSTT---EEEETTTTEEEE---TTS-TTSPPP-GGG--EEE-

Organism: Araneus ventricosus (NCBI:txid182803)

Radius of gyration: 12.1 Å; chains: 1; bounding box: 32×23×27 Å